Protein AF-0000000074100927 (afdb_homodimer)

Secondary structure (DSSP, 8-state):
--HHHHHH--HHHHHHTTTHHHHHHHHHHHHHHS-TTSHHHHHTHHHHHHHHHHHHHHHHHHHHHHHHHHHHHHHHHHHHS---TT----/--HHHHHH--HHHHHHTTTHHHHHHHHHHHHHHS-TTSHHHHHTHHHHHHHHHHHHHHHHHHHHHHHHHHHHHHHHHHHHS---TT----

Foldseek 3Di:
DPPVLLVVDDLVCCVVVHCVVVSLVVCVVVLVPDDCPDVVCVVCVVSSVSSVVSNVVVVVVVVVVVVVVVVVVVVVCVVPPPDPPPPPPD/DPPVLLVVDDPVCCVVVHCVVVSLVVCVVVLVPDDCPDVVCVVCVVSSVSSVVSNVVVVVVVVVVVVVVVVVVVVVCVVPPPDPPPPPPD

Radius of gyration: 21.91 Å; Cα contacts (8 Å, |Δi|>4): 145; chains: 2; bounding box: 46×66×37 Å

Sequence (180 aa):
LNPSLSDEVSLPLLESGLARFSTLQAVLPTMLSFDASSDEALQRSRKLLRISQLEIEYLLVKHKILGSKNERLSSEALASAPLPSCLLPFLNPSLSDEVSLPLLESGLARFSTLQAVLPTMLSFDASSDEALQRSRKLLRISQLEIEYLLVKHKILGSKNERLSSEALASAPLPSCLLPF

pLDDT: mean 82.79, std 15.72, range [28.64, 97.06]

Solvent-accessible surface area (backbone atoms only — not comparable to full-atom values): 10241 Å² total; per-residue (Å²): 126,66,70,57,59,62,65,67,55,53,63,69,45,45,72,70,53,58,64,30,66,66,50,50,59,66,42,42,65,51,61,63,63,59,56,39,84,37,68,68,35,58,76,41,31,43,62,53,41,46,51,46,34,53,46,46,54,48,52,52,52,54,45,51,55,51,48,53,52,36,51,52,37,49,52,51,33,60,68,56,44,77,70,70,73,73,74,54,80,128,126,65,69,57,58,63,68,68,54,53,63,70,45,45,72,70,54,59,64,30,66,65,49,50,59,66,42,41,66,49,63,64,62,58,56,39,84,38,69,69,36,59,76,42,30,42,61,52,41,46,50,46,33,54,46,48,52,48,53,52,51,54,44,51,54,54,48,54,52,36,50,52,37,49,52,51,33,59,70,57,45,77,69,71,72,73,75,53,80,129

Structure (mmCIF, N/CA/C/O backbone):
data_AF-0000000074100927-model_v1
#
loop_
_entity.id
_entity.type
_entity.pdbx_description
1 polymer 'NR LBD domain-containing protein'
#
loop_
_atom_site.group_PDB
_atom_site.id
_atom_site.type_symbol
_atom_site.label_atom_id
_atom_site.label_alt_id
_atom_site.label_comp_id
_atom_site.label_asym_id
_atom_site.label_entity_id
_atom_site.label_seq_id
_atom_site.pdbx_PDB_ins_code
_atom_site.Cartn_x
_atom_site.Cartn_y
_atom_site.Cartn_z
_atom_site.occupancy
_atom_site.B_iso_or_equiv
_atom_site.auth_seq_id
_atom_site.auth_comp_id
_atom_site.auth_asym_id
_atom_site.auth_atom_id
_atom_site.pdbx_PDB_model_num
ATOM 1 N N . LEU A 1 1 ? 13.281 -5 -14.914 1 40.03 1 LEU A N 1
ATOM 2 C CA . LEU A 1 1 ? 13.227 -4.93 -13.461 1 40.03 1 LEU A CA 1
ATOM 3 C C . LEU A 1 1 ? 13.461 -6.305 -12.844 1 40.03 1 LEU A C 1
ATOM 5 O O . LEU A 1 1 ? 13.047 -7.32 -13.406 1 40.03 1 LEU A O 1
ATOM 9 N N . ASN A 1 2 ? 14.5 -6.473 -12.086 1 50.53 2 ASN A N 1
ATOM 10 C CA . ASN A 1 2 ? 15.109 -7.754 -11.727 1 50.53 2 ASN A CA 1
ATOM 11 C C . ASN A 1 2 ? 14.273 -8.5 -10.695 1 50.53 2 ASN A C 1
ATOM 13 O O . ASN A 1 2 ? 14.234 -8.117 -9.523 1 50.53 2 ASN A O 1
ATOM 17 N N . PRO A 1 3 ? 13.273 -9.219 -11.203 1 60.84 3 PRO A N 1
ATOM 18 C CA . PRO A 1 3 ? 12.648 -10.211 -10.32 1 60.84 3 PRO A CA 1
ATOM 19 C C . PRO A 1 3 ? 13.609 -10.742 -9.25 1 60.84 3 PRO A C 1
ATOM 21 O O . PRO A 1 3 ? 13.164 -11.219 -8.203 1 60.84 3 PRO A O 1
ATOM 24 N N . SER A 1 4 ? 14.867 -10.438 -9.492 1 64.31 4 SER A N 1
ATOM 25 C CA . SER A 1 4 ? 15.898 -10.945 -8.586 1 64.31 4 SER A CA 1
ATOM 26 C C . SER A 1 4 ? 15.82 -10.258 -7.227 1 64.31 4 SER A C 1
ATOM 28 O O . SER A 1 4 ? 16.094 -10.867 -6.195 1 64.31 4 SER A O 1
ATOM 30 N N . LEU A 1 5 ? 15.375 -9.031 -7.277 1 68.88 5 LEU A N 1
ATOM 31 C CA . LEU A 1 5 ? 15.367 -8.328 -6 1 68.88 5 LEU A CA 1
ATOM 32 C C . LEU A 1 5 ? 14.328 -8.914 -5.055 1 68.88 5 LEU A C 1
ATOM 34 O O . LEU A 1 5 ? 14.547 -8.977 -3.842 1 68.88 5 LEU A O 1
ATOM 38 N N . SER A 1 6 ? 13.219 -9.312 -5.633 1 70.75 6 SER A N 1
ATOM 39 C CA . SER A 1 6 ? 12.203 -9.953 -4.801 1 70.75 6 SER A CA 1
ATOM 40 C C . SER A 1 6 ? 12.688 -11.305 -4.293 1 70.75 6 SER A C 1
ATOM 42 O O . SER A 1 6 ? 12.352 -11.711 -3.178 1 70.75 6 SER A O 1
ATOM 44 N N . ASP A 1 7 ? 13.492 -11.844 -5.191 1 77.25 7 ASP A N 1
ATOM 45 C CA . ASP A 1 7 ? 14.039 -13.133 -4.793 1 77.25 7 ASP A CA 1
ATOM 46 C C . ASP A 1 7 ? 14.992 -12.984 -3.605 1 77.25 7 ASP A C 1
ATOM 48 O O . ASP A 1 7 ? 15.133 -13.906 -2.801 1 77.25 7 ASP A O 1
ATOM 52 N N . GLU A 1 8 ? 15.57 -11.867 -3.492 1 76.5 8 GLU A N 1
ATOM 53 C CA . GLU A 1 8 ? 16.562 -11.633 -2.453 1 76.5 8 GLU A CA 1
ATOM 54 C C . GLU A 1 8 ? 15.914 -11.242 -1.134 1 76.5 8 GLU A C 1
ATOM 56 O O . GLU A 1 8 ? 16.547 -11.289 -0.079 1 76.5 8 GLU A O 1
ATOM 61 N N . VAL A 1 9 ? 14.648 -11.039 -1.286 1 82.81 9 VAL A N 1
ATOM 62 C CA . VAL A 1 9 ? 13.977 -10.547 -0.089 1 82.81 9 VAL A CA 1
ATOM 63 C C . VAL A 1 9 ? 13.648 -11.719 0.837 1 82.81 9 VAL A C 1
ATOM 65 O O . VAL A 1 9 ? 13.031 -12.695 0.417 1 82.81 9 VAL A O 1
ATOM 68 N N . SER A 1 10 ? 14.148 -11.648 2.049 1 83.94 10 SER A N 1
ATOM 69 C CA . SER A 1 10 ? 13.828 -12.625 3.088 1 83.94 10 SER A CA 1
ATOM 70 C C . SER A 1 10 ? 12.508 -12.289 3.768 1 83.94 10 SER A C 1
ATOM 72 O O . SER A 1 10 ? 12.398 -11.297 4.48 1 83.94 10 SER A O 1
ATOM 74 N N . LEU A 1 11 ? 11.516 -13.234 3.533 1 87.38 11 LEU A N 1
ATOM 75 C CA . LEU A 1 11 ? 10.203 -13.023 4.133 1 87.38 11 LEU A CA 1
ATOM 76 C C . LEU A 1 11 ? 10.289 -13.086 5.652 1 87.38 11 LEU A C 1
ATOM 78 O O . LEU A 1 11 ? 9.719 -12.234 6.344 1 87.38 11 LEU A O 1
ATOM 82 N N . PRO A 1 12 ? 11.078 -14.023 6.195 1 84.75 12 PRO A N 1
ATOM 83 C CA . PRO A 1 12 ? 11.219 -14.055 7.652 1 84.75 12 PRO A CA 1
ATOM 84 C C . PRO A 1 12 ? 11.805 -12.758 8.219 1 84.75 12 PRO A C 1
ATOM 86 O O . PRO A 1 12 ? 11.383 -12.305 9.281 1 84.75 12 PRO A O 1
ATOM 89 N N . LEU A 1 13 ? 12.703 -12.203 7.562 1 83.38 13 LEU A N 1
ATOM 90 C CA . LEU A 1 13 ? 13.312 -10.961 8.008 1 83.38 13 LEU A CA 1
ATOM 91 C C . LEU A 1 13 ? 12.305 -9.812 7.945 1 83.38 13 LEU A C 1
ATOM 93 O O . LEU A 1 13 ? 12.234 -8.992 8.867 1 83.38 13 LEU A O 1
ATOM 97 N N . LEU A 1 14 ? 11.609 -9.789 6.887 1 85.12 14 LEU A N 1
ATOM 98 C CA . LEU A 1 14 ? 10.602 -8.742 6.73 1 85.12 14 LEU A CA 1
ATOM 99 C C . LEU A 1 14 ? 9.531 -8.852 7.805 1 85.12 14 LEU A C 1
ATOM 101 O O . LEU A 1 14 ? 9.109 -7.84 8.367 1 85.12 14 LEU A O 1
ATOM 105 N N . GLU A 1 15 ? 9.219 -10 8.117 1 87.88 15 GLU A N 1
ATOM 106 C CA . GLU A 1 15 ? 8.141 -10.234 9.07 1 87.88 15 GLU A CA 1
ATOM 107 C C . GLU A 1 15 ? 8.602 -9.984 10.5 1 87.88 15 GLU A C 1
ATOM 109 O O . GLU A 1 15 ? 7.785 -9.727 11.383 1 87.88 15 GLU A O 1
ATOM 114 N N . SER A 1 16 ? 9.891 -10.117 10.688 1 84.19 16 SER A N 1
ATOM 115 C CA . SER A 1 16 ? 10.43 -9.852 12.016 1 84.19 16 SER A CA 1
ATOM 116 C C . SER A 1 16 ? 10.438 -8.359 12.328 1 84.19 16 SER A C 1
ATOM 118 O O . SER A 1 16 ? 10.523 -7.965 13.492 1 84.19 16 SER A O 1
ATOM 120 N N . GLY A 1 17 ? 10.352 -7.621 11.25 1 81.56 17 GLY A N 1
ATOM 121 C CA . GLY A 1 17 ? 10.305 -6.176 11.414 1 81.56 17 GLY A CA 1
ATOM 122 C C . GLY A 1 17 ? 11.664 -5.523 11.336 1 81.56 17 GLY A C 1
ATOM 123 O O . GLY A 1 17 ? 11.773 -4.293 11.312 1 81.56 17 GLY A O 1
ATOM 124 N N . LEU A 1 18 ? 12.57 -6.367 11.297 1 72.62 18 LEU A N 1
ATOM 125 C CA . LEU A 1 18 ? 13.93 -5.84 11.188 1 72.62 18 LEU A CA 1
ATOM 126 C C . LEU A 1 18 ? 14.211 -5.363 9.766 1 72.62 18 LEU A C 1
ATOM 128 O O . LEU A 1 18 ? 14.039 -6.117 8.805 1 72.62 18 LEU A O 1
ATOM 132 N N . ALA A 1 19 ? 14.594 -4.129 9.672 1 74.69 19 ALA A N 1
ATOM 133 C CA . ALA A 1 19 ? 14.938 -3.463 8.414 1 74.69 19 ALA A CA 1
ATOM 134 C C . ALA A 1 19 ? 13.758 -3.48 7.445 1 74.69 19 ALA A C 1
ATOM 136 O O . ALA A 1 19 ? 13.945 -3.572 6.23 1 74.69 19 ALA A O 1
ATOM 137 N N . ARG A 1 20 ? 12.594 -3.586 7.922 1 83.5 20 ARG A N 1
ATOM 138 C CA . ARG A 1 20 ? 11.367 -3.711 7.137 1 83.5 20 ARG A CA 1
ATOM 139 C C . ARG A 1 20 ? 11.156 -2.49 6.246 1 83.5 20 ARG A C 1
ATOM 141 O O . ARG A 1 20 ? 10.883 -2.625 5.055 1 83.5 20 ARG A O 1
ATOM 148 N N . PHE A 1 21 ? 11.453 -1.381 6.781 1 85.19 21 PHE A N 1
ATOM 149 C CA . PHE A 1 21 ? 11.18 -0.149 6.055 1 85.19 21 PHE A CA 1
ATOM 150 C C . PHE A 1 21 ? 12.062 -0.043 4.816 1 85.19 21 PHE A C 1
ATOM 152 O O . PHE A 1 21 ? 11.562 0.109 3.701 1 85.19 21 PHE A O 1
ATOM 159 N N . SER A 1 22 ? 13.422 -0.183 5.094 1 88.44 22 SER A N 1
ATOM 160 C CA . SER A 1 22 ? 14.367 -0.058 3.984 1 88.44 22 SER A CA 1
ATOM 161 C C . SER A 1 22 ? 14.148 -1.153 2.945 1 88.44 22 SER A C 1
ATOM 163 O O . SER A 1 22 ? 14.258 -0.907 1.743 1 88.44 22 SER A O 1
ATOM 165 N N . THR A 1 23 ? 13.836 -2.311 3.389 1 89.88 23 THR A N 1
ATOM 166 C CA . THR A 1 23 ? 13.609 -3.43 2.479 1 89.88 23 THR A CA 1
ATOM 167 C C . THR A 1 23 ? 12.352 -3.205 1.646 1 89.88 23 THR A C 1
ATOM 169 O O . THR A 1 23 ? 12.375 -3.371 0.425 1 89.88 23 THR A O 1
ATOM 172 N N . LEU A 1 24 ? 11.25 -2.855 2.236 1 90.69 24 LEU A N 1
ATOM 173 C CA . LEU A 1 24 ? 9.984 -2.633 1.559 1 90.69 24 LEU A CA 1
ATOM 174 C C . LEU A 1 24 ? 10.078 -1.456 0.594 1 90.69 24 LEU A C 1
ATOM 176 O O . LEU A 1 24 ? 9.477 -1.48 -0.485 1 90.69 24 LEU A O 1
ATOM 180 N N . GLN A 1 25 ? 10.898 -0.551 0.967 1 91.56 25 GLN A N 1
ATOM 181 C CA . GLN A 1 25 ? 11.141 0.562 0.056 1 91.56 25 GLN A CA 1
ATOM 182 C C . GLN A 1 25 ? 11.922 0.107 -1.174 1 91.56 25 GLN A C 1
ATOM 184 O O . GLN A 1 25 ? 11.641 0.547 -2.291 1 91.56 25 GLN A O 1
ATOM 189 N N . ALA A 1 26 ? 12.82 -0.718 -0.921 1 89.06 26 ALA A N 1
ATOM 190 C CA . ALA A 1 26 ? 13.688 -1.188 -1.993 1 89.06 26 ALA A CA 1
ATOM 191 C C . ALA A 1 26 ? 12.93 -2.076 -2.973 1 89.06 26 ALA A C 1
ATOM 193 O O . ALA A 1 26 ? 13.227 -2.088 -4.172 1 89.06 26 ALA A O 1
ATOM 194 N N . VAL A 1 27 ? 11.945 -2.758 -2.596 1 92.25 27 VAL A N 1
ATOM 195 C CA . VAL A 1 27 ? 11.273 -3.729 -3.453 1 92.25 27 VAL A CA 1
ATOM 196 C C . VAL A 1 27 ? 10.07 -3.078 -4.125 1 92.25 27 VAL A C 1
ATOM 198 O O . VAL A 1 27 ? 9.5 -3.633 -5.07 1 92.25 27 VAL A O 1
ATOM 201 N N . LEU A 1 28 ? 9.711 -1.96 -3.715 1 94.5 28 LEU A N 1
ATOM 202 C CA . LEU A 1 28 ? 8.5 -1.278 -4.152 1 94.5 28 LEU A CA 1
ATOM 203 C C . LEU A 1 28 ? 8.477 -1.126 -5.672 1 94.5 28 LEU A C 1
ATOM 205 O O . LEU A 1 28 ? 7.496 -1.485 -6.32 1 94.5 28 LEU A O 1
ATOM 209 N N . PRO A 1 29 ? 9.57 -0.639 -6.332 1 93.38 29 PRO A N 1
ATOM 210 C CA . PRO A 1 29 ? 9.523 -0.53 -7.793 1 93.38 29 PRO A CA 1
ATOM 211 C C . PRO A 1 29 ? 9.297 -1.875 -8.477 1 93.38 29 PRO A C 1
ATOM 213 O O . PRO A 1 29 ? 8.594 -1.945 -9.492 1 93.38 29 PRO A O 1
ATOM 216 N N . THR A 1 30 ? 9.852 -2.859 -7.973 1 91.25 30 THR A N 1
ATOM 217 C CA . THR A 1 30 ? 9.664 -4.203 -8.508 1 91.25 30 THR A CA 1
ATOM 218 C C . THR A 1 30 ? 8.211 -4.645 -8.344 1 91.25 30 THR A C 1
ATOM 220 O O . THR A 1 30 ? 7.617 -5.188 -9.281 1 91.25 30 THR A O 1
ATOM 223 N N . MET A 1 31 ? 7.656 -4.395 -7.164 1 93.56 31 MET A N 1
ATOM 224 C CA . MET A 1 31 ? 6.273 -4.77 -6.883 1 93.56 31 MET A CA 1
ATOM 225 C C . MET A 1 31 ? 5.312 -4.035 -7.809 1 93.56 31 MET A C 1
ATOM 227 O O . MET A 1 31 ? 4.254 -4.566 -8.164 1 93.56 31 MET A O 1
ATOM 231 N N . LEU A 1 32 ? 5.684 -2.951 -8.273 1 95.38 32 LEU A N 1
ATOM 232 C CA . LEU A 1 32 ? 4.809 -2.137 -9.109 1 95.38 32 LEU A CA 1
ATOM 233 C C . LEU A 1 32 ? 5 -2.477 -10.586 1 95.38 32 LEU A C 1
ATOM 235 O O . LEU A 1 32 ? 4.109 -2.23 -11.406 1 95.38 32 LEU A O 1
ATOM 239 N N . SER A 1 33 ? 6.102 -3.043 -10.883 1 93.5 33 SER A N 1
ATOM 240 C CA . SER A 1 33 ? 6.453 -3.125 -12.297 1 93.5 33 SER A CA 1
ATOM 241 C C . SER A 1 33 ? 6.34 -4.555 -12.812 1 93.5 33 SER A C 1
ATOM 243 O O . SER A 1 33 ? 6.387 -4.789 -14.023 1 93.5 33 SER A O 1
ATOM 245 N N . PHE A 1 34 ? 6.211 -5.523 -11.938 1 91.56 34 PHE A N 1
ATOM 246 C CA . PHE A 1 34 ? 6.168 -6.887 -12.445 1 91.56 34 PHE A CA 1
ATOM 247 C C . PHE A 1 34 ? 4.871 -7.137 -13.211 1 91.56 34 PHE A C 1
ATOM 249 O O . PHE A 1 34 ? 3.844 -6.52 -12.914 1 91.56 34 PHE A O 1
ATOM 256 N N . ASP A 1 35 ? 5.012 -7.973 -14.195 1 95 35 ASP A N 1
ATOM 257 C CA . ASP A 1 35 ? 3.832 -8.398 -14.945 1 95 35 ASP A CA 1
ATOM 258 C C . ASP A 1 35 ? 3.096 -9.523 -14.227 1 95 3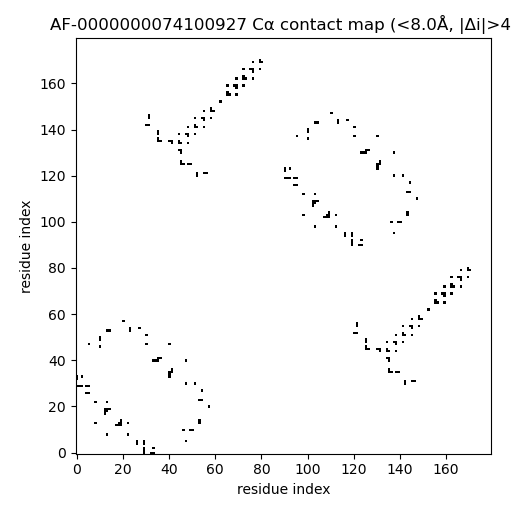5 ASP A C 1
ATOM 260 O O . ASP A 1 35 ? 3.516 -10.68 -14.281 1 95 35 ASP A O 1
ATOM 264 N N . ALA A 1 36 ? 1.999 -9.242 -13.672 1 94.12 36 ALA A N 1
ATOM 265 C CA . ALA A 1 36 ? 1.218 -10.18 -12.867 1 94.12 36 ALA A CA 1
ATOM 266 C C . ALA A 1 36 ? 0.695 -11.328 -13.727 1 94.12 36 ALA A C 1
ATOM 268 O O . ALA A 1 36 ? 0.309 -12.375 -13.203 1 94.12 36 ALA A O 1
ATOM 269 N N . SER A 1 37 ? 0.637 -11.125 -15 1 92 37 SER A N 1
ATOM 270 C CA . SER A 1 37 ? 0.111 -12.148 -15.898 1 92 37 SER A CA 1
ATOM 271 C C . SER A 1 37 ? 1.221 -13.062 -16.406 1 92 37 SER A C 1
ATOM 273 O O . SER A 1 37 ? 0.951 -14.07 -17.062 1 92 37 SER A O 1
ATOM 275 N N . SER A 1 38 ? 2.404 -12.805 -16.094 1 93.12 38 SER A N 1
ATOM 276 C CA . SER A 1 38 ? 3.539 -13.562 -16.625 1 93.12 38 SER A CA 1
ATOM 277 C C . SER A 1 38 ? 3.67 -14.914 -15.945 1 93.12 38 SER A C 1
ATOM 279 O O . SER A 1 38 ? 3.188 -15.102 -14.82 1 93.12 38 SER A O 1
ATOM 281 N N . ASP A 1 39 ? 4.32 -15.828 -16.578 1 93.12 39 ASP A N 1
ATOM 282 C CA . ASP A 1 39 ? 4.617 -17.125 -15.984 1 93.12 39 ASP A CA 1
ATOM 283 C C . ASP A 1 39 ? 5.602 -16.984 -14.828 1 93.12 39 ASP A C 1
ATOM 285 O O . ASP A 1 39 ? 5.539 -17.75 -13.859 1 93.12 39 ASP A O 1
ATOM 289 N N . GLU A 1 40 ? 6.496 -16.031 -14.992 1 90.56 40 GLU A N 1
ATOM 290 C CA . GLU A 1 40 ? 7.441 -15.766 -13.906 1 90.56 40 GLU A CA 1
ATOM 291 C C . GLU A 1 40 ? 6.719 -15.359 -12.633 1 90.56 40 GLU A C 1
ATOM 293 O O . GLU A 1 40 ? 7.062 -15.82 -11.539 1 90.56 40 GLU A O 1
ATOM 298 N N . ALA A 1 41 ? 5.793 -14.617 -12.781 1 92.06 41 ALA A N 1
ATOM 299 C CA . ALA A 1 41 ? 5.016 -14.18 -11.625 1 92.06 41 ALA A CA 1
ATOM 300 C C . ALA A 1 41 ? 4.242 -15.344 -11.008 1 92.06 41 ALA A C 1
ATOM 302 O O . ALA A 1 41 ? 4.164 -15.469 -9.789 1 92.06 41 ALA A O 1
ATOM 303 N N . LEU A 1 42 ? 3.77 -16.109 -11.867 1 91.5 42 LEU A N 1
ATOM 304 C CA . LEU A 1 42 ? 3.047 -17.281 -11.391 1 91.5 42 LEU A CA 1
ATOM 305 C C . LEU A 1 42 ? 3.959 -18.188 -10.562 1 91.5 42 LEU A C 1
ATOM 307 O O . LEU A 1 42 ? 3.561 -18.688 -9.508 1 91.5 42 LEU A O 1
ATOM 311 N N . GLN A 1 43 ? 5.105 -18.344 -10.977 1 92.38 43 GLN A N 1
ATOM 312 C CA . GLN A 1 43 ? 6.062 -19.219 -10.32 1 92.38 43 GLN A CA 1
ATOM 313 C C . GLN A 1 43 ? 6.477 -18.672 -8.961 1 92.38 43 GLN A C 1
ATOM 315 O O . GLN A 1 43 ? 6.848 -19.422 -8.062 1 92.38 43 GLN A O 1
ATOM 320 N N . ARG A 1 44 ? 6.367 -17.375 -8.867 1 92 44 ARG A N 1
ATOM 321 C CA . ARG A 1 44 ? 6.809 -16.703 -7.656 1 92 44 ARG A CA 1
ATOM 322 C C . ARG A 1 44 ? 5.621 -16.109 -6.895 1 92 44 ARG A C 1
ATOM 324 O O . ARG A 1 44 ? 5.797 -15.266 -6.02 1 92 44 ARG A O 1
ATOM 331 N N . SER A 1 45 ? 4.477 -16.469 -7.191 1 92.56 45 SER A N 1
ATOM 332 C CA . SER A 1 45 ? 3.227 -15.82 -6.812 1 92.56 45 SER A CA 1
ATOM 333 C C . SER A 1 45 ? 3.08 -15.742 -5.293 1 92.56 45 SER A C 1
ATOM 335 O O . SER A 1 45 ? 2.74 -14.688 -4.75 1 92.56 45 SER A O 1
ATOM 337 N N . ARG A 1 46 ? 3.387 -16.828 -4.613 1 93.38 46 ARG A N 1
ATOM 338 C CA . ARG A 1 46 ? 3.193 -16.844 -3.166 1 93.38 46 ARG A CA 1
ATOM 339 C C . ARG A 1 46 ? 4.07 -15.805 -2.482 1 93.38 46 ARG A C 1
ATOM 341 O O . ARG A 1 46 ? 3.598 -15.055 -1.62 1 93.38 46 ARG A O 1
ATOM 348 N N . LYS A 1 47 ? 5.238 -15.836 -2.811 1 93.69 47 LYS A N 1
ATOM 349 C CA . LYS A 1 47 ? 6.16 -14.867 -2.223 1 93.69 47 LYS A CA 1
ATOM 350 C C . LYS A 1 47 ? 5.766 -13.445 -2.59 1 93.69 47 LYS A C 1
ATOM 352 O O . LYS A 1 47 ? 5.77 -12.555 -1.736 1 93.69 47 LYS A O 1
ATOM 357 N N . LEU A 1 48 ? 5.465 -13.211 -3.844 1 94.38 48 LEU A N 1
ATOM 358 C CA . LEU A 1 48 ? 5.07 -11.883 -4.293 1 94.38 48 LEU A CA 1
ATOM 359 C C . LEU A 1 48 ? 3.809 -11.414 -3.576 1 94.38 48 LEU A C 1
ATOM 361 O O . LEU A 1 48 ? 3.707 -10.25 -3.184 1 94.38 48 LEU A O 1
ATOM 365 N N . LEU A 1 49 ? 2.951 -12.297 -3.441 1 95.5 49 LEU A N 1
ATOM 366 C CA . LEU A 1 49 ? 1.721 -11.977 -2.725 1 95.5 49 LEU A CA 1
ATOM 367 C C . LEU A 1 49 ? 2.02 -11.594 -1.278 1 95.5 49 LEU A C 1
ATOM 369 O O . LEU A 1 49 ? 1.468 -10.617 -0.765 1 95.5 49 LEU A O 1
ATOM 373 N N . ARG A 1 50 ? 2.83 -12.312 -0.655 1 94.88 50 ARG A N 1
ATOM 374 C CA . ARG A 1 50 ? 3.146 -12.016 0.738 1 94.88 50 ARG A CA 1
ATOM 375 C C . ARG A 1 50 ? 3.871 -10.68 0.863 1 94.88 50 ARG A C 1
ATOM 377 O O . ARG A 1 50 ? 3.582 -9.891 1.767 1 94.88 50 ARG A O 1
ATOM 384 N N . ILE A 1 51 ? 4.77 -10.414 0.028 1 94.69 51 ILE A N 1
ATOM 385 C CA . ILE A 1 51 ? 5.473 -9.133 0.04 1 94.69 51 ILE A CA 1
ATOM 386 C C . ILE A 1 51 ? 4.48 -7.996 -0.186 1 94.69 51 ILE A C 1
ATOM 388 O O . ILE A 1 51 ? 4.555 -6.961 0.479 1 94.69 51 ILE A O 1
ATOM 392 N N . SER A 1 52 ? 3.59 -8.195 -1.131 1 95.38 52 SER A N 1
ATOM 393 C CA . SER A 1 52 ? 2.582 -7.176 -1.383 1 95.38 52 SER A CA 1
ATOM 394 C C . SER A 1 52 ? 1.747 -6.902 -0.136 1 95.38 52 SER A C 1
ATOM 396 O O . SER A 1 52 ? 1.447 -5.75 0.177 1 95.38 52 SER A O 1
ATOM 398 N N . GLN A 1 53 ? 1.365 -7.934 0.536 1 96.19 53 GLN A N 1
ATOM 399 C CA . GLN A 1 53 ? 0.616 -7.762 1.776 1 96.19 53 GLN A CA 1
ATOM 400 C C . GLN A 1 53 ? 1.407 -6.941 2.789 1 96.19 53 GLN A C 1
ATOM 402 O O . GLN A 1 53 ? 0.867 -6.023 3.41 1 96.19 53 GLN A O 1
ATOM 407 N N . LEU A 1 54 ? 2.621 -7.285 2.998 1 94.19 54 LEU A N 1
ATOM 408 C CA . LEU A 1 54 ? 3.471 -6.559 3.934 1 94.19 54 LEU A CA 1
ATOM 409 C C . LEU A 1 54 ? 3.645 -5.105 3.494 1 94.19 54 LEU A C 1
ATOM 411 O O . LEU A 1 54 ? 3.676 -4.199 4.328 1 94.19 54 LEU A O 1
ATOM 415 N N . GLU A 1 55 ? 3.783 -4.828 2.203 1 95.06 55 GLU A N 1
ATOM 416 C CA . GLU A 1 55 ? 3.883 -3.477 1.662 1 95.06 55 GLU A CA 1
ATOM 417 C C . GLU A 1 55 ? 2.627 -2.666 1.966 1 95.06 55 GLU A C 1
ATOM 419 O O . GLU A 1 55 ? 2.715 -1.51 2.385 1 95.06 55 GLU A O 1
ATOM 424 N N . ILE A 1 56 ? 1.51 -3.242 1.706 1 97.06 56 ILE A N 1
ATOM 425 C CA . ILE A 1 56 ? 0.239 -2.572 1.957 1 97.06 56 ILE A CA 1
ATOM 426 C C . ILE A 1 56 ? 0.10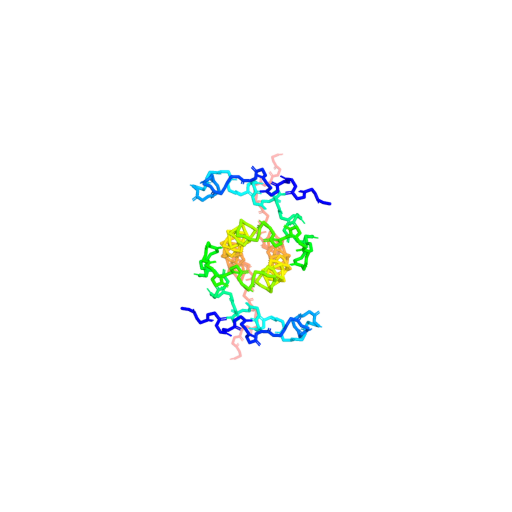4 -2.262 3.445 1 97.06 56 ILE A C 1
ATOM 428 O O . ILE A 1 56 ? -0.281 -1.152 3.822 1 97.06 56 ILE A O 1
ATOM 432 N N . GLU A 1 57 ? 0.406 -3.232 4.332 1 94.5 57 GLU A N 1
ATOM 433 C CA . GLU A 1 57 ? 0.376 -3.008 5.773 1 94.5 57 GLU A CA 1
ATOM 434 C C . GLU A 1 57 ? 1.258 -1.827 6.168 1 94.5 57 GLU A C 1
ATOM 436 O O . GLU A 1 57 ? 0.824 -0.942 6.91 1 94.5 57 GLU A O 1
ATOM 441 N N . TYR A 1 58 ? 2.383 -1.887 5.66 1 93.19 58 TYR A N 1
ATOM 442 C CA . TYR A 1 58 ? 3.34 -0.82 5.934 1 93.19 58 TYR A CA 1
ATOM 443 C C . TYR A 1 58 ? 2.797 0.53 5.48 1 93.19 58 TYR A C 1
ATOM 445 O O . TYR A 1 58 ? 2.867 1.514 6.219 1 93.19 58 TYR A O 1
ATOM 453 N N . LEU A 1 59 ? 2.324 0.662 4.27 1 94.38 59 LEU A N 1
ATOM 454 C CA . LEU A 1 59 ? 1.826 1.917 3.715 1 94.38 59 LEU A CA 1
ATOM 455 C C . LEU A 1 59 ? 0.63 2.426 4.512 1 94.38 59 LEU A C 1
ATOM 457 O O . LEU A 1 59 ? 0.466 3.635 4.691 1 94.38 59 LEU A O 1
ATOM 461 N N . LEU A 1 60 ? -0.193 1.514 5 1 95.56 60 LEU A N 1
ATOM 462 C CA . LEU A 1 60 ? -1.327 1.897 5.832 1 95.56 60 LEU A CA 1
ATOM 463 C C . LEU A 1 60 ? -0.855 2.49 7.156 1 95.56 60 LEU A C 1
ATOM 465 O O . LEU A 1 60 ? -1.401 3.492 7.621 1 95.56 60 LEU A O 1
ATOM 469 N N . VAL A 1 61 ? 0.127 1.927 7.781 1 93.38 61 VAL A N 1
ATOM 470 C CA . VAL A 1 61 ? 0.696 2.451 9.016 1 93.38 61 VAL A CA 1
ATOM 471 C C . VAL A 1 61 ? 1.316 3.822 8.758 1 93.38 61 VAL A C 1
ATOM 473 O O . VAL A 1 61 ? 1.065 4.773 9.508 1 93.38 61 VAL A O 1
ATOM 476 N N . LYS A 1 62 ? 2.07 3.918 7.73 1 92.56 62 LYS A N 1
ATOM 477 C CA . LYS A 1 62 ? 2.684 5.191 7.359 1 92.56 62 LYS A CA 1
ATOM 478 C C . LYS A 1 62 ? 1.625 6.262 7.121 1 92.56 62 LYS A C 1
ATOM 480 O O . LYS A 1 62 ? 1.829 7.43 7.457 1 92.56 62 LYS A O 1
ATOM 485 N N . HIS A 1 63 ? 0.572 5.895 6.473 1 94.75 63 HIS A N 1
ATOM 486 C CA . HIS A 1 63 ? -0.537 6.812 6.234 1 94.75 63 HIS A CA 1
ATOM 487 C C . HIS A 1 63 ? -1.152 7.289 7.543 1 94.75 63 HIS A C 1
ATOM 489 O O . HIS A 1 63 ? -1.464 8.477 7.691 1 94.75 63 HIS A O 1
ATOM 495 N N . LYS A 1 64 ? -1.333 6.406 8.438 1 94 64 LYS A N 1
ATOM 496 C CA . LYS A 1 64 ? -1.902 6.762 9.734 1 94 64 LYS A CA 1
ATOM 497 C C . LYS A 1 64 ? -1.009 7.754 10.477 1 94 64 LYS A C 1
ATOM 499 O O . LYS A 1 64 ? -1.496 8.734 11.039 1 94 64 LYS A O 1
ATOM 504 N N . ILE A 1 65 ? 0.172 7.574 10.492 1 92.5 65 ILE A N 1
ATOM 505 C CA . ILE A 1 65 ? 1.133 8.461 11.141 1 92.5 65 ILE A CA 1
ATOM 506 C C . ILE A 1 65 ? 1.09 9.836 10.484 1 92.5 65 ILE A C 1
ATOM 508 O O . ILE A 1 65 ? 1.025 10.859 11.172 1 92.5 65 ILE A O 1
ATOM 512 N N . LEU A 1 66 ? 1.147 9.812 9.227 1 92.38 66 LEU A N 1
ATOM 513 C CA . LEU A 1 66 ? 1.094 11.062 8.477 1 92.38 66 LEU A CA 1
ATOM 514 C C . LEU A 1 66 ? -0.214 11.805 8.75 1 92.38 66 LEU A C 1
ATOM 516 O O . LEU A 1 66 ? -0.226 13.031 8.867 1 92.38 66 LEU A O 1
ATOM 520 N N . GLY A 1 67 ? -1.257 11.055 8.758 1 92.69 67 GLY A N 1
ATOM 521 C CA . GLY A 1 67 ? -2.551 11.633 9.078 1 92.69 67 GLY A CA 1
ATOM 522 C C . GLY A 1 67 ? -2.596 12.266 10.453 1 92.69 67 GLY A C 1
ATOM 523 O O . GLY A 1 67 ? -3.137 13.359 10.625 1 92.69 67 GLY A O 1
ATOM 524 N N . SER A 1 68 ? -2.105 11.648 11.445 1 92.69 68 SER A N 1
ATOM 525 C CA . SER A 1 68 ? -2.059 12.188 12.797 1 92.69 68 SER A CA 1
ATOM 526 C C . SER A 1 68 ? -1.248 13.477 12.852 1 92.69 68 SER A C 1
ATOM 528 O O . SER A 1 68 ? -1.614 14.414 13.562 1 92.69 68 SER A O 1
ATOM 530 N N . LYS A 1 69 ? -0.184 13.523 12.219 1 90 69 LYS A N 1
ATOM 531 C CA . LYS A 1 69 ? 0.624 14.742 12.109 1 90 69 LYS A CA 1
ATOM 532 C C . LYS A 1 69 ? -0.175 15.883 11.484 1 90 69 LYS A C 1
ATOM 534 O O . LYS A 1 69 ? -0.131 17.016 11.969 1 90 69 LYS A O 1
ATOM 539 N N . ASN A 1 70 ? -0.854 15.594 10.43 1 90 70 ASN A N 1
ATOM 540 C CA . ASN A 1 70 ? -1.699 16.578 9.766 1 90 70 ASN A CA 1
ATOM 541 C C . ASN A 1 70 ? -2.764 17.125 10.711 1 90 70 ASN A C 1
ATOM 543 O O . ASN A 1 70 ? -3.057 18.328 10.688 1 90 70 ASN A O 1
ATOM 547 N N . GLU A 1 71 ? -3.332 16.25 11.391 1 91 71 GLU A N 1
ATOM 548 C CA . GLU A 1 71 ? -4.332 16.672 12.367 1 91 71 GLU A CA 1
ATOM 549 C C . GLU A 1 71 ? -3.725 17.609 13.414 1 91 71 GLU A C 1
ATOM 551 O O . GLU A 1 71 ? -4.32 18.625 13.766 1 91 71 GLU A O 1
ATOM 556 N N . ARG A 1 72 ? -2.66 17.328 13.961 1 88.75 72 ARG A N 1
ATOM 557 C CA . ARG A 1 72 ? -1.967 18.156 14.945 1 88.75 72 ARG A CA 1
ATOM 558 C C . ARG A 1 72 ? -1.611 19.516 14.359 1 88.75 72 ARG A C 1
ATOM 560 O O . ARG A 1 72 ? -1.87 20.547 14.984 1 88.75 72 ARG A O 1
ATOM 567 N N . LEU A 1 73 ? -1.12 19.516 13.195 1 84.75 73 LEU A N 1
ATOM 568 C CA . LEU A 1 73 ? -0.736 20.766 12.539 1 84.75 73 LEU A CA 1
ATOM 569 C C . LEU A 1 73 ? -1.961 21.625 12.242 1 84.75 73 LEU A C 1
ATOM 571 O O . LEU A 1 73 ? -1.918 22.844 12.391 1 84.75 73 LEU A O 1
ATOM 575 N N . SER A 1 74 ? -2.963 20.922 11.805 1 86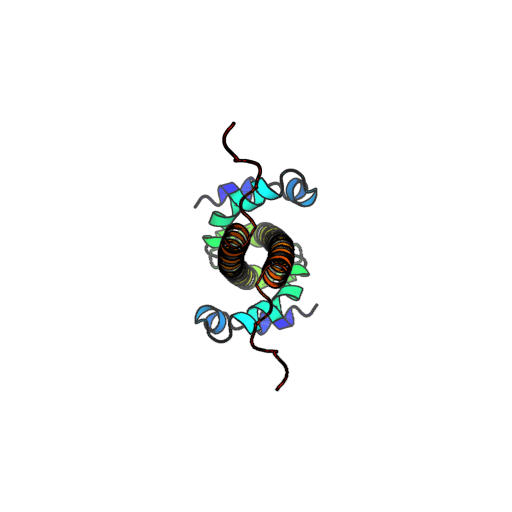.81 74 SER A N 1
ATOM 576 C CA . SER A 1 74 ? -4.207 21.625 11.523 1 86.81 74 SER A CA 1
ATOM 577 C C . SER A 1 74 ? -4.789 22.25 12.789 1 86.81 74 SER A C 1
ATOM 579 O O . SER A 1 74 ? -5.246 23.391 12.773 1 86.81 74 SER A O 1
ATOM 581 N N . SER A 1 75 ? -4.777 21.531 13.82 1 86.31 75 SER A N 1
ATOM 582 C CA . SER A 1 75 ? -5.258 22.047 15.102 1 86.31 75 SER A CA 1
ATOM 583 C C . SER A 1 75 ? -4.391 23.203 15.594 1 86.31 75 SER A C 1
ATOM 585 O O . SER A 1 75 ? -4.906 24.203 16.109 1 86.31 75 SER A O 1
ATOM 587 N N . GLU A 1 76 ? -3.133 23.172 15.469 1 79.5 76 GLU A N 1
ATOM 588 C CA . GLU A 1 76 ? -2.195 24.219 15.844 1 79.5 76 GLU A CA 1
ATOM 589 C C . GLU A 1 76 ? -2.383 25.469 14.977 1 79.5 76 GLU A C 1
ATOM 591 O O . GLU A 1 76 ? -2.324 26.594 15.469 1 79.5 76 GLU A O 1
ATOM 596 N N . ALA A 1 77 ? -2.594 25.328 13.781 1 76.5 77 ALA A N 1
ATOM 597 C CA . ALA A 1 77 ? -2.85 26.438 12.867 1 76.5 77 ALA A CA 1
ATOM 598 C C . ALA A 1 77 ? -4.172 27.125 13.195 1 76.5 77 ALA A C 1
ATOM 600 O O . ALA A 1 77 ? -4.266 28.359 13.156 1 76.5 77 ALA A O 1
ATOM 601 N N . LEU A 1 78 ? -5.148 26.344 13.469 1 76.75 78 LEU A N 1
ATOM 602 C CA . LEU A 1 78 ? -6.441 26.906 13.852 1 76.75 78 LEU A CA 1
ATOM 603 C C . LEU A 1 78 ? -6.34 27.656 15.172 1 76.75 78 LEU A C 1
ATOM 605 O O . LEU A 1 78 ? -6.969 28.703 15.344 1 76.75 78 LEU A O 1
ATOM 609 N N . ALA A 1 79 ? -5.559 27.203 16.047 1 76.38 79 ALA A N 1
ATOM 610 C CA . ALA A 1 79 ? -5.371 27.859 17.344 1 76.38 79 ALA A CA 1
ATOM 611 C C . ALA A 1 79 ? -4.578 29.156 17.203 1 76.38 79 ALA A C 1
ATOM 613 O O . ALA A 1 79 ? -4.742 30.078 17.984 1 76.38 79 ALA A O 1
ATOM 614 N N . SER A 1 80 ? -3.711 29.141 16.312 1 66.19 80 SER A N 1
ATOM 615 C CA . SER A 1 80 ? -2.879 30.328 16.125 1 66.19 80 SER A CA 1
ATOM 616 C C . SER A 1 80 ? -3.561 31.344 15.203 1 66.19 80 SER A C 1
ATOM 618 O O . SER A 1 80 ? -3.092 32.469 15.055 1 66.19 80 SER A O 1
ATOM 620 N N . ALA A 1 81 ? -4.391 30.984 14.461 1 69.5 81 ALA A N 1
ATOM 621 C CA . ALA A 1 81 ? -5.094 31.875 13.555 1 69.5 81 ALA A CA 1
ATOM 622 C C . ALA A 1 81 ? -5.914 32.906 14.32 1 69.5 81 ALA A C 1
ATOM 624 O O . ALA A 1 81 ? -6.453 32.625 15.391 1 69.5 81 ALA A O 1
ATOM 625 N N . PRO A 1 82 ? -5.75 34.281 14.055 1 58.72 82 PRO A N 1
ATOM 626 C CA . PRO A 1 82 ? -6.531 35.344 14.688 1 58.72 82 PRO A CA 1
ATOM 627 C C . PRO A 1 82 ? -8.031 35.062 14.703 1 58.72 82 PRO A C 1
ATOM 629 O O . PRO A 1 82 ? -8.539 34.375 13.805 1 58.72 82 PRO A O 1
ATOM 632 N N . LEU A 1 83 ? -8.656 34.969 15.867 1 56.44 83 LEU A N 1
ATOM 633 C CA . LEU A 1 83 ? -10.102 34.812 16.016 1 56.44 83 LEU A CA 1
ATOM 634 C C . LEU A 1 83 ? -10.844 35.562 14.914 1 56.44 83 LEU A C 1
ATOM 636 O O . LEU A 1 83 ? -10.398 36.625 14.461 1 56.44 83 LEU A O 1
ATOM 640 N N . PRO A 1 84 ? -11.531 34.938 14.078 1 53.41 84 PRO A N 1
ATOM 641 C CA . PRO A 1 84 ? -12.312 35.781 13.188 1 53.41 84 PRO A CA 1
ATOM 642 C C . PRO A 1 84 ? -12.867 37.031 13.898 1 53.41 84 PRO A C 1
ATOM 644 O O . PRO A 1 84 ? -13.32 36.938 15.047 1 53.41 84 PRO A O 1
ATOM 647 N N . SER A 1 85 ? -12.297 38.125 13.664 1 51.03 85 SER A N 1
ATOM 648 C CA . SER A 1 85 ? -12.875 39.375 14.156 1 51.03 85 SER A CA 1
ATOM 649 C C . SER A 1 85 ? -14.391 39.375 14.016 1 51.03 85 SER A C 1
ATOM 651 O O . 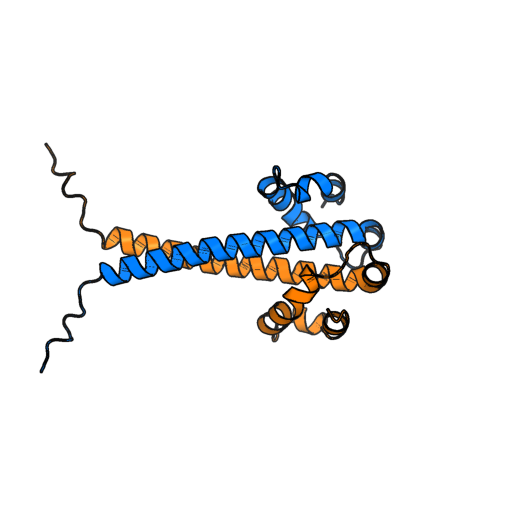SER A 1 85 ? -15.055 40.344 14.406 1 51.03 85 SER A O 1
ATOM 653 N N . CYS A 1 86 ? -14.844 38.594 13.031 1 46.53 86 CYS A N 1
ATOM 654 C CA . CYS A 1 86 ? -16.234 38.844 12.711 1 46.53 86 CYS A CA 1
ATOM 655 C C . CYS A 1 86 ? -17.156 38.375 13.844 1 46.53 86 CYS A C 1
ATOM 657 O O . CYS A 1 86 ? -18.375 38.438 13.719 1 46.53 86 CYS A O 1
ATOM 659 N N . LEU A 1 87 ? -16.781 37.625 14.711 1 45.84 87 LEU A N 1
ATOM 660 C CA . LEU A 1 87 ? -17.828 37.344 15.688 1 45.84 87 LEU A CA 1
ATOM 661 C C . LEU A 1 87 ? -17.969 38.5 16.672 1 45.84 87 LEU A C 1
ATOM 663 O O . LEU A 1 87 ? -17.547 38.375 17.828 1 45.84 87 LEU A O 1
ATOM 667 N N . LEU A 1 88 ? -17.531 39.625 16.281 1 41.72 88 LEU A N 1
ATOM 668 C CA . LEU A 1 88 ? -18.125 40.656 17.094 1 41.72 88 LEU A CA 1
ATOM 669 C C . LEU A 1 88 ? -19.641 40.531 17.125 1 41.72 88 LEU A C 1
ATOM 671 O O . LEU A 1 88 ? -20.281 40.312 16.094 1 41.72 88 LEU A O 1
ATOM 675 N N . PRO A 1 89 ? -20.172 40.156 18.203 1 44.69 89 PRO A N 1
ATOM 676 C CA . PRO A 1 89 ? -21.625 40.281 18.375 1 44.69 89 PRO A CA 1
ATOM 677 C C . PRO A 1 89 ? -22.203 41.562 17.797 1 44.69 89 PRO A C 1
ATOM 679 O O . PRO A 1 89 ? -21.609 42.625 17.969 1 44.69 89 PRO A O 1
ATOM 682 N N . PHE A 1 90 ? -23.094 41.562 16.766 1 28.64 90 PHE A N 1
ATOM 683 C CA . PHE A 1 90 ? -24.094 42.625 16.719 1 28.64 90 PHE A CA 1
ATOM 684 C C . PHE A 1 90 ? -25.031 42.531 17.906 1 28.64 90 PHE A C 1
ATOM 686 O O . PHE A 1 90 ? -25.312 41.438 18.422 1 28.64 90 PHE A O 1
ATOM 693 N N . LEU B 1 1 ? -12.883 -14.711 5.512 1 40 1 LEU B N 1
ATOM 694 C CA . LEU B 1 1 ? -12.812 -13.578 4.598 1 40 1 LEU B CA 1
ATOM 695 C C . LEU B 1 1 ? -13.008 -14.031 3.154 1 40 1 LEU B C 1
ATOM 697 O O . LEU B 1 1 ? -12.586 -15.133 2.783 1 40 1 LEU B O 1
ATOM 701 N N . ASN B 1 2 ? -14.039 -13.578 2.488 1 50.47 2 ASN B N 1
ATOM 702 C CA . ASN B 1 2 ? -14.617 -14.172 1.285 1 50.47 2 ASN B CA 1
ATOM 703 C C . ASN B 1 2 ? -13.758 -13.891 0.056 1 50.47 2 ASN B C 1
ATOM 705 O O . ASN B 1 2 ? -13.727 -12.758 -0.44 1 50.47 2 ASN B O 1
ATOM 709 N N . PRO B 1 3 ? -12.719 -14.719 -0.101 1 60.72 3 PRO B N 1
ATOM 710 C CA . PRO B 1 3 ? -12.062 -14.703 -1.41 1 60.72 3 PRO B CA 1
ATOM 711 C C . PRO B 1 3 ? -13.008 -14.305 -2.541 1 60.72 3 PRO B C 1
ATOM 713 O O . PRO B 1 3 ? -12.562 -13.812 -3.58 1 60.72 3 PRO B O 1
ATOM 716 N N . SER B 1 4 ? -14.273 -14.344 -2.205 1 64.06 4 SER B N 1
ATOM 717 C CA . SER B 1 4 ? -15.289 -14.047 -3.207 1 64.06 4 SER B CA 1
ATOM 718 C C . SER B 1 4 ? -15.273 -12.57 -3.59 1 64.06 4 SER B C 1
ATOM 720 O O . SER B 1 4 ? -15.562 -12.219 -4.734 1 64.06 4 SER B O 1
ATOM 722 N N . LEU B 1 5 ? -14.852 -11.773 -2.641 1 67.69 5 LEU B N 1
ATOM 723 C CA . LEU B 1 5 ? -14.898 -10.352 -2.961 1 67.69 5 LEU B CA 1
ATOM 724 C C . LEU B 1 5 ? -13.859 -9.992 -4.02 1 67.69 5 LEU B C 1
ATOM 726 O O . LEU B 1 5 ? -14.102 -9.133 -4.867 1 67.69 5 LEU B O 1
ATOM 730 N N . SER B 1 6 ? -12.719 -10.633 -3.908 1 69.31 6 SER B N 1
ATOM 731 C CA . SER B 1 6 ? -11.703 -10.398 -4.934 1 69.31 6 SER B CA 1
ATOM 732 C C . SER B 1 6 ? -12.156 -10.93 -6.289 1 69.31 6 SER B C 1
ATOM 734 O O . SER B 1 6 ? -11.828 -10.352 -7.328 1 69.31 6 SER B O 1
ATOM 736 N N . ASP B 1 7 ? -12.93 -11.992 -6.109 1 76.19 7 ASP B N 1
ATOM 737 C CA . ASP B 1 7 ? -13.453 -12.555 -7.348 1 76.19 7 ASP B CA 1
ATOM 738 C C . ASP B 1 7 ? -14.422 -11.594 -8.023 1 76.19 7 ASP B C 1
ATOM 740 O O . ASP B 1 7 ? -14.562 -11.594 -9.25 1 76.19 7 ASP B O 1
ATOM 744 N N . GLU B 1 8 ? -15.039 -10.789 -7.262 1 76.06 8 GLU B N 1
ATOM 745 C CA . GLU B 1 8 ? -16.062 -9.891 -7.77 1 76.06 8 GLU B CA 1
ATOM 746 C C . GLU B 1 8 ? -15.453 -8.609 -8.328 1 76.06 8 GLU B C 1
ATOM 748 O O . GLU B 1 8 ? -16.109 -7.875 -9.07 1 76.06 8 GLU B O 1
ATOM 753 N N . VAL B 1 9 ? -14.219 -8.547 -8.055 1 82.56 9 VAL B N 1
ATOM 754 C CA . VAL B 1 9 ? -13.594 -7.293 -8.469 1 82.56 9 VAL B CA 1
ATOM 755 C C . VAL B 1 9 ? -13.25 -7.355 -9.953 1 82.56 9 VAL B C 1
ATOM 757 O O . VAL B 1 9 ? -12.594 -8.297 -10.406 1 82.56 9 VAL B O 1
ATOM 760 N N . SER B 1 10 ? -13.758 -6.43 -10.711 1 83.94 10 SER B N 1
ATOM 761 C CA . SER B 1 10 ? -13.43 -6.273 -12.117 1 83.94 10 SER B CA 1
ATOM 762 C C . SER B 1 10 ? -12.125 -5.504 -12.297 1 83.94 10 SER B C 1
ATOM 764 O O . SER B 1 10 ? -12.062 -4.305 -12.016 1 83.94 10 SER B O 1
ATOM 766 N N . LEU B 1 11 ? -11.109 -6.266 -12.844 1 87.25 11 LEU B N 1
ATOM 767 C CA . LEU B 1 11 ? -9.812 -5.633 -13.062 1 87.25 11 LEU B CA 1
ATOM 768 C C . LEU B 1 11 ? -9.914 -4.531 -14.109 1 87.25 11 LEU B C 1
ATOM 770 O O . LEU B 1 11 ? -9.375 -3.438 -13.922 1 87.25 11 LEU B O 1
ATOM 774 N N . PRO B 1 12 ? -10.664 -4.793 -15.195 1 84.81 12 PRO B N 1
ATOM 775 C CA . PRO B 1 12 ? -10.82 -3.723 -16.188 1 84.81 12 PRO B CA 1
ATOM 776 C C . PRO B 1 12 ? -11.453 -2.463 -15.594 1 84.81 12 PRO B C 1
ATOM 778 O O . PRO B 1 12 ? -11.062 -1.348 -15.945 1 84.81 12 PRO B O 1
ATOM 781 N N . LEU B 1 13 ? -12.367 -2.621 -14.758 1 83.31 13 LEU B N 1
ATOM 782 C CA . LEU B 1 13 ? -13.023 -1.482 -14.117 1 83.31 13 LEU B CA 1
ATOM 783 C C . LEU B 1 13 ? -12.055 -0.744 -13.203 1 83.31 13 LEU B C 1
ATOM 785 O O . LEU B 1 13 ? -12.016 0.488 -13.188 1 83.31 13 LEU B O 1
ATOM 789 N N . LEU B 1 14 ? -11.336 -1.497 -12.469 1 85.19 14 LEU B N 1
ATOM 790 C CA . LEU B 1 14 ? -10.367 -0.896 -11.562 1 85.19 14 LEU B CA 1
ATOM 791 C C . LEU B 1 14 ? -9.305 -0.127 -12.344 1 85.19 14 LEU B C 1
ATOM 793 O O . LEU B 1 14 ? -8.914 0.976 -11.953 1 85.19 14 LEU B O 1
ATOM 797 N N . GLU B 1 15 ? -8.961 -0.65 -13.406 1 87.69 15 GLU B N 1
ATOM 798 C CA . GLU B 1 15 ? -7.891 -0.055 -14.195 1 87.69 15 GLU B CA 1
ATOM 799 C C . GLU B 1 15 ? -8.383 1.162 -14.969 1 87.69 15 GLU B C 1
ATOM 801 O O . GLU B 1 15 ? -7.59 2.027 -15.352 1 87.69 15 GLU B O 1
ATOM 806 N N . SER B 1 16 ? -9.672 1.177 -15.211 1 84.19 16 SER B N 1
ATOM 807 C CA . SER B 1 16 ? -10.242 2.326 -15.906 1 84.19 16 SER B CA 1
ATOM 808 C C . SER B 1 16 ? -10.305 3.549 -14.992 1 84.19 16 SER B C 1
ATOM 810 O O . SER B 1 16 ? -10.422 4.68 -15.469 1 84.19 16 SER B O 1
ATOM 812 N N . GLY B 1 17 ? -10.234 3.234 -13.719 1 81.31 17 GLY B N 1
ATOM 813 C CA . GLY B 1 17 ? -10.227 4.312 -12.742 1 81.31 17 GLY B CA 1
ATOM 814 C C . GLY B 1 17 ? -11.617 4.652 -12.227 1 81.31 17 GLY B C 1
ATOM 815 O O . GLY B 1 17 ? -11.758 5.445 -11.289 1 81.31 17 GLY B O 1
ATOM 816 N N . LEU B 1 18 ? -12.492 4.043 -12.852 1 72.31 18 LEU B N 1
ATOM 817 C CA . LEU B 1 18 ? -13.867 4.27 -12.398 1 72.31 18 LEU B CA 1
ATOM 818 C C . LEU B 1 18 ? -14.141 3.504 -11.109 1 72.31 18 LEU B C 1
ATOM 820 O O . LEU B 1 18 ? -13.945 2.289 -11.055 1 72.31 18 LEU B O 1
ATOM 824 N N . ALA B 1 19 ? -14.555 4.234 -10.125 1 74.94 19 ALA B N 1
ATOM 825 C CA . ALA B 1 19 ? -14.906 3.709 -8.812 1 74.94 19 ALA B CA 1
ATOM 826 C C . ALA B 1 19 ? -13.711 3.014 -8.164 1 74.94 19 ALA B C 1
ATOM 828 O O . ALA B 1 19 ? -13.875 2.023 -7.445 1 74.94 19 ALA B O 1
ATOM 829 N N . ARG B 1 20 ? -12.555 3.348 -8.508 1 83.12 20 ARG B N 1
ATOM 830 C CA . ARG B 1 20 ? -11.312 2.717 -8.07 1 83.12 20 ARG B CA 1
ATOM 831 C C . ARG B 1 20 ? -11.125 2.859 -6.562 1 83.12 20 ARG B C 1
ATOM 833 O O . ARG B 1 20 ? -10.82 1.883 -5.875 1 83.12 20 ARG B O 1
ATOM 840 N N . PHE B 1 21 ? -11.477 3.967 -6.098 1 84.75 21 PHE B N 1
ATOM 841 C CA . PHE B 1 21 ? -11.227 4.242 -4.688 1 84.75 21 PHE B CA 1
ATOM 842 C C . PHE B 1 21 ? -12.102 3.357 -3.801 1 84.75 21 PHE B C 1
ATOM 844 O O . PHE B 1 21 ? -11.586 2.641 -2.938 1 84.75 21 PHE B O 1
ATOM 851 N N . SER B 1 22 ? -13.453 3.432 -4.102 1 87.94 22 SER B N 1
ATOM 852 C CA . SER B 1 22 ? -14.383 2.65 -3.293 1 87.94 22 SER B CA 1
ATOM 853 C C . SER B 1 22 ? -14.109 1.155 -3.43 1 87.94 22 SER B C 1
ATOM 855 O O . SER B 1 22 ? -14.219 0.407 -2.455 1 87.94 22 SER B O 1
ATOM 857 N N . THR B 1 23 ? -13.766 0.737 -4.598 1 89.69 23 THR B N 1
ATOM 858 C CA . THR B 1 23 ? -13.492 -0.676 -4.832 1 89.69 23 THR B CA 1
ATOM 859 C C . THR B 1 23 ? -12.227 -1.113 -4.094 1 89.69 23 THR B C 1
ATOM 861 O O . THR B 1 23 ? -12.227 -2.141 -3.412 1 89.69 23 THR B O 1
ATOM 864 N N . LEU B 1 24 ? -11.148 -0.404 -4.188 1 90.19 24 LEU B N 1
ATOM 865 C CA . LEU B 1 24 ? -9.875 -0.726 -3.553 1 90.19 24 LEU B CA 1
ATOM 866 C C . LEU B 1 24 ? -10 -0.685 -2.033 1 90.19 24 LEU B C 1
ATOM 868 O O . LEU B 1 24 ? -9.391 -1.496 -1.335 1 90.19 24 LEU B O 1
ATOM 872 N N . GLN B 1 25 ? -10.859 0.172 -1.625 1 91.06 25 GLN B N 1
ATOM 873 C CA . GLN B 1 25 ? -11.125 0.207 -0.192 1 91.06 25 GLN B CA 1
ATOM 874 C C . GLN B 1 25 ? -11.867 -1.047 0.26 1 91.06 25 GLN B C 1
ATOM 876 O O . GLN B 1 25 ? -11.594 -1.587 1.332 1 91.06 25 GLN B O 1
ATOM 881 N N . ALA B 1 26 ? -12.734 -1.446 -0.539 1 88.75 26 ALA B N 1
ATOM 882 C CA . ALA B 1 26 ? -13.57 -2.594 -0.204 1 88.75 26 ALA B CA 1
ATOM 883 C C . ALA B 1 26 ? -12.766 -3.887 -0.22 1 88.75 26 ALA B C 1
ATOM 885 O O . ALA B 1 26 ? -13.039 -4.812 0.549 1 88.75 26 ALA B O 1
ATOM 886 N N . VAL B 1 27 ? -11.773 -4.012 -0.953 1 92 27 VAL B N 1
ATOM 887 C CA . VAL B 1 27 ? -11.047 -5.266 -1.11 1 92 27 VAL B CA 1
ATOM 888 C C . VAL B 1 27 ? -9.859 -5.305 -0.15 1 92 27 VAL B C 1
ATOM 890 O O . VAL B 1 27 ? -9.266 -6.359 0.072 1 92 27 VAL B O 1
ATOM 893 N N . LEU B 1 28 ? -9.562 -4.23 0.426 1 94.38 28 LEU B N 1
ATOM 894 C CA . LEU B 1 28 ? -8.367 -4.07 1.249 1 94.38 28 LEU B CA 1
ATOM 895 C C . LEU B 1 28 ? -8.328 -5.113 2.363 1 94.38 28 LEU B C 1
ATOM 897 O O . LEU B 1 28 ? -7.32 -5.801 2.541 1 94.38 28 LEU B O 1
ATOM 901 N N . PRO B 1 29 ? -9.43 -5.336 3.148 1 93.19 29 PRO B N 1
ATOM 902 C CA . PRO B 1 29 ? -9.359 -6.359 4.191 1 93.19 29 PRO B CA 1
ATOM 903 C C . PRO B 1 29 ? -9.07 -7.754 3.637 1 93.19 29 PRO B C 1
ATOM 905 O O . PRO B 1 29 ? -8.344 -8.531 4.262 1 93.19 29 PRO B O 1
ATOM 908 N N . THR B 1 30 ? -9.586 -8.039 2.549 1 91.06 30 THR B N 1
ATOM 909 C CA . THR B 1 30 ? -9.336 -9.312 1.894 1 91.06 30 THR B CA 1
ATOM 910 C C . THR B 1 30 ? -7.871 -9.43 1.481 1 91.06 30 THR B C 1
ATOM 912 O O . THR B 1 30 ? -7.238 -10.461 1.693 1 91.06 30 THR B O 1
ATOM 915 N N . MET B 1 31 ? -7.34 -8.352 0.892 1 93.38 31 MET B N 1
ATOM 916 C CA . MET B 1 31 ? -5.949 -8.336 0.45 1 93.38 31 MET B CA 1
ATOM 917 C C . MET B 1 31 ? -5 -8.523 1.631 1 93.38 31 MET B C 1
ATOM 919 O O . MET B 1 31 ? -3.92 -9.094 1.48 1 93.38 31 MET B O 1
ATOM 923 N N . LEU B 1 32 ? -5.418 -8.18 2.746 1 95.12 32 LEU B N 1
ATOM 924 C CA . LEU B 1 32 ? -4.562 -8.242 3.928 1 95.12 32 LEU B CA 1
ATOM 925 C C . LEU B 1 32 ? -4.715 -9.586 4.633 1 95.12 32 LEU B C 1
ATOM 927 O O . LEU B 1 32 ? -3.816 -10.016 5.363 1 95.12 32 LEU B O 1
ATOM 931 N N . SER B 1 33 ? -5.785 -10.227 4.387 1 93.25 33 SER B N 1
ATOM 932 C CA . SER B 1 33 ? -6.109 -11.359 5.25 1 93.25 33 SER B CA 1
ATOM 933 C C . SER B 1 33 ? -5.934 -12.68 4.508 1 93.25 33 SER B C 1
ATOM 935 O O . SER B 1 33 ? -5.949 -13.75 5.121 1 93.25 33 SER B O 1
ATOM 937 N N . PHE B 1 34 ? -5.789 -12.656 3.223 1 91.44 34 PHE B N 1
ATOM 938 C CA . PHE B 1 34 ? -5.688 -13.938 2.527 1 91.44 34 PHE B CA 1
ATOM 939 C C . PHE B 1 34 ? -4.371 -14.625 2.863 1 91.44 34 PHE B C 1
ATOM 941 O O . PHE B 1 34 ? -3.371 -13.969 3.152 1 91.44 34 PHE B O 1
ATOM 948 N N . ASP B 1 35 ? -4.469 -15.922 2.867 1 94.88 35 ASP B N 1
ATOM 949 C CA . ASP B 1 35 ? -3.262 -16.719 3.064 1 94.88 35 ASP B CA 1
ATOM 950 C C . ASP B 1 35 ? -2.502 -16.906 1.751 1 94.88 35 ASP B C 1
ATOM 952 O O . ASP B 1 35 ? -2.881 -17.734 0.917 1 94.88 35 ASP B O 1
ATOM 956 N N . ALA B 1 36 ? -1.424 -16.266 1.603 1 94.06 36 ALA B N 1
ATOM 957 C CA . ALA B 1 36 ? -0.623 -16.25 0.381 1 94.06 36 ALA B CA 1
ATOM 958 C C . ALA B 1 36 ? -0.056 -17.641 0.089 1 94.06 36 ALA B C 1
ATOM 960 O O . ALA B 1 36 ? 0.348 -17.922 -1.041 1 94.06 36 ALA B O 1
ATOM 961 N N . SER B 1 37 ? 0.03 -18.453 1.075 1 92.12 37 SER B N 1
ATOM 962 C CA . SER B 1 37 ? 0.599 -19.781 0.908 1 92.12 37 SER B CA 1
ATOM 963 C C . SER B 1 37 ? -0.475 -20.797 0.54 1 92.12 37 SER B C 1
ATOM 965 O O . SER B 1 37 ? -0.165 -21.953 0.21 1 92.12 37 SER B O 1
ATOM 967 N N . SER B 1 38 ? -1.678 -20.453 0.527 1 93.06 38 SER B N 1
ATOM 968 C CA . SER B 1 38 ? -2.779 -21.375 0.293 1 93.06 38 SER B CA 1
ATOM 969 C C . SER B 1 38 ? -2.875 -21.766 -1.18 1 93.06 38 SER B C 1
ATOM 971 O O . SER B 1 38 ? -2.404 -21.031 -2.051 1 93.06 38 SER B O 1
ATOM 973 N N . ASP B 1 39 ? -3.482 -22.875 -1.448 1 93.06 39 ASP B N 1
ATOM 974 C CA . ASP B 1 39 ? -3.744 -23.297 -2.822 1 93.06 39 ASP B CA 1
ATOM 975 C C . ASP B 1 39 ? -4.746 -22.359 -3.5 1 93.06 39 ASP B C 1
ATOM 977 O O . ASP B 1 39 ? -4.672 -22.125 -4.707 1 93.06 39 ASP B O 1
ATOM 981 N N . GLU B 1 40 ? -5.676 -21.875 -2.686 1 90.38 40 GLU B N 1
ATOM 982 C CA . GLU B 1 40 ? -6.645 -20.922 -3.217 1 90.38 40 GLU B CA 1
ATOM 983 C C . GLU B 1 40 ? -5.953 -19.656 -3.738 1 90.38 40 GLU B C 1
ATOM 985 O O . GLU B 1 40 ? -6.293 -19.156 -4.812 1 90.38 40 GLU B O 1
ATOM 990 N N . ALA B 1 41 ? -5.059 -19.25 -3.066 1 91.88 41 ALA B N 1
ATOM 991 C CA . ALA B 1 41 ? -4.312 -18.062 -3.488 1 91.88 41 ALA B CA 1
ATOM 992 C C . ALA B 1 41 ? -3.512 -18.344 -4.758 1 91.88 41 ALA B C 1
ATOM 994 O O . ALA B 1 41 ? -3.453 -17.5 -5.66 1 91.88 41 ALA B O 1
ATOM 995 N N . LEU B 1 42 ? -2.998 -19.484 -4.754 1 91.31 42 LEU B N 1
ATOM 996 C CA . LEU B 1 42 ? -2.244 -19.859 -5.941 1 91.31 42 LEU B CA 1
ATOM 997 C C . LEU B 1 42 ? -3.141 -19.875 -7.176 1 91.31 42 LEU B C 1
ATOM 999 O O . LEU B 1 42 ? -2.742 -19.391 -8.242 1 91.31 42 LEU B O 1
ATOM 1003 N N . GLN B 1 43 ? -4.27 -20.328 -7.039 1 92.25 43 GLN B N 1
ATOM 1004 C CA . GLN B 1 43 ? -5.207 -20.438 -8.148 1 92.25 43 GLN B CA 1
ATOM 1005 C C . GLN B 1 43 ? -5.66 -19.062 -8.633 1 92.25 43 GLN B C 1
ATOM 1007 O O . GLN B 1 43 ? -6.02 -18.891 -9.805 1 92.25 43 GLN B O 1
ATOM 1012 N N . ARG B 1 44 ? -5.602 -18.156 -7.734 1 91.75 44 ARG B N 1
ATOM 1013 C CA . ARG B 1 44 ? -6.078 -16.797 -8.031 1 91.75 44 ARG B CA 1
ATOM 1014 C C . ARG B 1 44 ? -4.926 -15.805 -8.07 1 91.75 44 ARG B C 1
ATOM 1016 O O . ARG B 1 44 ? -5.141 -14.594 -8 1 91.75 44 ARG B O 1
ATOM 1023 N N . SER B 1 45 ? -3.766 -16.219 -8.141 1 92.5 45 SER B N 1
ATOM 1024 C CA . SER B 1 45 ? -2.545 -15.469 -7.883 1 92.5 45 SER B CA 1
ATOM 1025 C C . SER B 1 45 ? -2.426 -14.266 -8.82 1 92.5 45 SER B C 1
ATOM 1027 O O . SER B 1 45 ? -2.127 -13.156 -8.383 1 92.5 45 SER B O 1
ATOM 1029 N N . ARG B 1 46 ? -2.707 -14.492 -10.086 1 93.12 46 ARG B N 1
ATOM 1030 C CA . ARG B 1 46 ? -2.537 -13.406 -11.055 1 93.12 46 ARG B CA 1
ATOM 1031 C C . ARG B 1 46 ? -3.455 -12.234 -10.727 1 93.12 46 ARG B C 1
ATOM 1033 O O . ARG B 1 46 ? -3.018 -11.078 -10.719 1 93.12 46 ARG B O 1
ATOM 1040 N N . LYS B 1 47 ? -4.617 -12.539 -10.555 1 93.62 47 LYS B N 1
ATOM 1041 C CA . LYS B 1 47 ? -5.578 -11.492 -10.227 1 93.62 47 LYS B CA 1
ATOM 1042 C C . LYS B 1 47 ? -5.223 -10.812 -8.906 1 93.62 47 LYS B C 1
ATOM 1044 O O . LYS B 1 47 ? -5.27 -9.586 -8.797 1 93.62 47 LYS B O 1
ATOM 1049 N N . LEU B 1 48 ? -4.906 -11.594 -7.902 1 94.25 48 LEU B N 1
ATOM 1050 C CA . LEU B 1 48 ? -4.551 -11.047 -6.602 1 94.25 48 LEU B CA 1
ATOM 1051 C C . LEU B 1 48 ? -3.312 -10.156 -6.703 1 94.25 48 LEU B C 1
ATOM 1053 O O . LEU B 1 48 ? -3.252 -9.094 -6.082 1 94.25 48 LEU B O 1
ATOM 1057 N N . LEU B 1 49 ? -2.43 -10.609 -7.438 1 95.56 49 LEU B N 1
ATOM 1058 C CA . LEU B 1 49 ? -1.222 -9.82 -7.648 1 95.56 49 LEU B CA 1
ATOM 1059 C C . LEU B 1 49 ? -1.551 -8.484 -8.312 1 95.56 49 LEU B C 1
ATOM 1061 O O . LEU B 1 49 ? -1.042 -7.441 -7.906 1 95.56 49 LEU B O 1
ATOM 1065 N N . ARG B 1 50 ? -2.346 -8.516 -9.281 1 94.81 50 ARG B N 1
ATOM 1066 C CA . ARG B 1 50 ? -2.691 -7.281 -9.977 1 94.81 50 ARG B CA 1
ATOM 1067 C C . ARG B 1 50 ? -3.463 -6.332 -9.062 1 94.81 50 ARG B C 1
ATOM 1069 O O . ARG B 1 50 ? -3.211 -5.125 -9.062 1 94.81 50 ARG B O 1
ATOM 1076 N N . ILE B 1 51 ? -4.363 -6.812 -8.328 1 94.56 51 ILE B N 1
ATOM 1077 C CA . ILE B 1 51 ? -5.113 -5.988 -7.387 1 94.56 51 ILE B CA 1
ATOM 1078 C C . ILE B 1 51 ? -4.16 -5.379 -6.359 1 94.56 51 ILE B C 1
ATOM 1080 O O . ILE B 1 51 ? -4.281 -4.203 -6.012 1 94.56 51 ILE B O 1
ATOM 1084 N N . SER B 1 52 ? -3.246 -6.195 -5.883 1 95.38 52 SER B N 1
ATOM 1085 C CA . SER B 1 52 ? -2.275 -5.68 -4.926 1 95.38 52 SER B CA 1
ATOM 1086 C C . SER B 1 52 ? -1.464 -4.535 -5.523 1 95.38 52 SER B C 1
ATOM 1088 O O . SER B 1 52 ? -1.2 -3.535 -4.852 1 95.38 52 SER B O 1
ATOM 1090 N N . GLN B 1 53 ? -1.058 -4.688 -6.742 1 96.19 53 GLN B N 1
ATOM 1091 C CA . GLN B 1 53 ? -0.335 -3.613 -7.414 1 96.19 53 GLN B CA 1
ATOM 1092 C C . GLN B 1 53 ? -1.174 -2.34 -7.473 1 96.19 53 GLN B C 1
ATOM 1094 O O . GLN B 1 53 ? -0.679 -1.25 -7.176 1 96.19 53 GLN B O 1
ATOM 1099 N N . LEU B 1 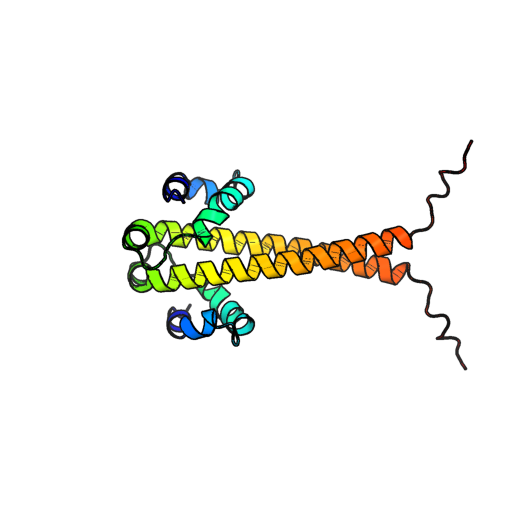54 ? -2.381 -2.455 -7.895 1 94.06 54 LEU B N 1
ATOM 1100 C CA . LEU B 1 54 ? -3.273 -1.305 -7.98 1 94.06 54 LEU B CA 1
ATOM 1101 C C . LEU B 1 54 ? -3.496 -0.687 -6.605 1 94.06 54 LEU B C 1
ATOM 1103 O O . LEU B 1 54 ? -3.57 0.537 -6.473 1 94.06 54 LEU B O 1
ATOM 1107 N N . GLU B 1 55 ? -3.613 -1.483 -5.539 1 94.94 55 GLU B N 1
ATOM 1108 C CA . GLU B 1 55 ? -3.76 -1.006 -4.168 1 94.94 55 GLU B CA 1
ATOM 1109 C C . GLU B 1 55 ? -2.539 -0.201 -3.732 1 94.94 55 GLU B C 1
ATOM 1111 O O . GLU B 1 55 ? -2.676 0.87 -3.137 1 94.94 55 GLU B O 1
ATOM 1116 N N . ILE B 1 56 ? -1.396 -0.737 -3.975 1 97 56 ILE B N 1
ATOM 1117 C CA . ILE B 1 56 ? -0.153 -0.062 -3.611 1 97 56 ILE B CA 1
ATOM 1118 C C . ILE B 1 56 ? -0.053 1.269 -4.355 1 97 56 ILE B C 1
ATOM 1120 O O . ILE B 1 56 ? 0.284 2.295 -3.76 1 97 56 ILE B O 1
ATOM 1124 N N . GLU B 1 57 ? -0.344 1.288 -5.672 1 94.31 57 GLU B N 1
ATOM 1125 C CA . GLU B 1 57 ? -0.343 2.523 -6.449 1 94.31 57 GLU B CA 1
ATOM 1126 C C . GLU B 1 57 ? -1.274 3.564 -5.836 1 94.31 57 GLU B C 1
ATOM 1128 O O . GLU B 1 57 ? -0.885 4.719 -5.645 1 94.31 57 GLU B O 1
ATOM 1133 N N . TYR B 1 58 ? -2.385 3.098 -5.555 1 92.88 58 TYR B N 1
ATOM 1134 C CA . TYR B 1 58 ? -3.385 3.971 -4.953 1 92.88 58 TYR B CA 1
ATOM 1135 C C . TYR B 1 58 ? -2.887 4.539 -3.631 1 92.88 58 TYR B C 1
ATOM 1137 O O . TYR B 1 58 ? -3.008 5.742 -3.379 1 92.88 58 TYR B O 1
ATOM 1145 N N . LEU B 1 59 ? -2.398 3.736 -2.73 1 94.25 59 LEU B N 1
ATOM 1146 C CA . LEU B 1 59 ? -1.939 4.164 -1.413 1 94.25 59 LEU B CA 1
ATOM 1147 C C . LEU B 1 59 ? -0.775 5.141 -1.534 1 94.25 59 LEU B C 1
ATOM 1149 O O . LEU B 1 59 ? -0.658 6.074 -0.739 1 94.25 59 LEU B O 1
ATOM 1153 N N . LEU B 1 60 ? 0.071 4.938 -2.529 1 95.56 60 LEU B N 1
ATOM 1154 C CA . LEU B 1 60 ? 1.18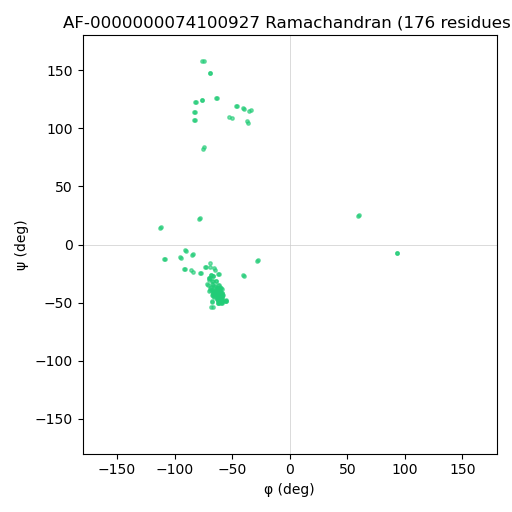 5.855 -2.768 1 95.56 60 LEU B CA 1
ATOM 1155 C C . LEU B 1 60 ? 0.668 7.223 -3.205 1 95.56 60 LEU B C 1
ATOM 1157 O O . LEU B 1 60 ? 1.171 8.25 -2.752 1 95.56 60 LEU B O 1
ATOM 1161 N N . VAL B 1 61 ? -0.303 7.285 -4.059 1 93.25 61 VAL B N 1
ATOM 1162 C CA . VAL B 1 61 ? -0.91 8.539 -4.492 1 93.25 61 VAL B CA 1
ATOM 1163 C C . VAL B 1 61 ? -1.57 9.234 -3.303 1 93.25 61 VAL B C 1
ATOM 1165 O O . VAL B 1 61 ? -1.363 10.43 -3.08 1 93.25 61 VAL B O 1
ATOM 1168 N N . LYS B 1 62 ? -2.309 8.508 -2.562 1 92.06 62 LYS B N 1
ATOM 1169 C CA . LYS B 1 62 ? -2.961 9.055 -1.374 1 92.06 62 LYS B CA 1
ATOM 1170 C C . LYS B 1 62 ? -1.936 9.617 -0.393 1 92.06 62 LYS B C 1
ATOM 1172 O O . LYS B 1 62 ? -2.186 10.633 0.26 1 92.06 62 LYS B O 1
ATOM 1177 N N . HIS B 1 63 ? -0.865 8.922 -0.215 1 94.62 63 HIS B N 1
ATOM 1178 C CA . HIS B 1 63 ? 0.215 9.383 0.651 1 94.62 63 HIS B CA 1
ATOM 1179 C C . HIS B 1 63 ? 0.797 10.703 0.156 1 94.62 63 HIS B C 1
ATOM 1181 O O . HIS B 1 63 ? 1.067 11.602 0.952 1 94.62 63 HIS B O 1
ATOM 1187 N N . LYS B 1 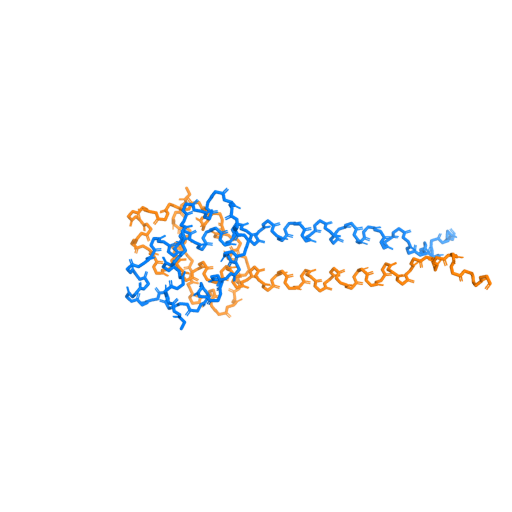64 ? 0.999 10.797 -1.102 1 94.06 64 LYS B N 1
ATOM 1188 C CA . LYS B 1 64 ? 1.539 12.016 -1.682 1 94.06 64 LYS B CA 1
ATOM 1189 C C . LYS B 1 64 ? 0.602 13.203 -1.443 1 94.06 64 LYS B C 1
ATOM 1191 O O . LYS B 1 64 ? 1.046 14.289 -1.068 1 94.06 64 LYS B O 1
ATOM 1196 N N . ILE B 1 65 ? -0.577 13.055 -1.618 1 92.44 65 ILE B N 1
ATOM 1197 C CA . ILE B 1 65 ? -1.576 14.094 -1.399 1 92.44 65 ILE B CA 1
ATOM 1198 C C . ILE B 1 65 ? -1.569 14.516 0.068 1 92.44 65 ILE B C 1
ATOM 1200 O O . ILE B 1 65 ? -1.543 15.711 0.377 1 92.44 65 ILE B O 1
ATOM 1204 N N . LEU B 1 66 ? -1.633 13.555 0.889 1 92.31 66 LEU B N 1
ATOM 1205 C CA . LEU B 1 66 ? -1.621 13.82 2.322 1 92.31 66 LEU B CA 1
ATOM 1206 C C . LEU B 1 66 ? -0.344 14.555 2.727 1 92.31 66 LEU B C 1
ATOM 1208 O O . LEU B 1 66 ? -0.379 15.453 3.568 1 92.31 66 LEU B O 1
ATOM 1212 N N . GLY B 1 67 ? 0.725 14.094 2.178 1 92.69 67 GLY B N 1
ATOM 1213 C CA . GLY B 1 67 ? 1.994 14.758 2.428 1 92.69 67 GLY B CA 1
ATOM 1214 C C . GLY B 1 67 ? 2.004 16.203 1.984 1 92.69 67 GLY B C 1
ATOM 1215 O O . GLY B 1 67 ? 2.49 17.078 2.707 1 92.69 67 GLY B O 1
ATOM 1216 N N . SER B 1 68 ? 1.534 16.516 0.865 1 92.75 68 SER B N 1
ATOM 1217 C CA . SER B 1 68 ? 1.456 17.891 0.365 1 92.75 68 SER B CA 1
ATOM 1218 C C . SER B 1 68 ? 0.594 18.766 1.272 1 92.75 68 SER B C 1
ATOM 1220 O O . SER B 1 68 ? 0.914 19.922 1.507 1 92.75 68 SER B O 1
ATOM 1222 N N . LYS B 1 69 ? -0.458 18.297 1.708 1 90.12 69 LYS B N 1
ATOM 1223 C CA . LYS B 1 69 ? -1.31 19 2.664 1 90.12 69 LYS B CA 1
ATOM 1224 C C . LYS B 1 69 ? -0.55 19.312 3.949 1 90.12 69 LYS B C 1
ATOM 1226 O O . LYS B 1 69 ? -0.638 20.422 4.473 1 90.12 69 LYS B O 1
ATOM 1231 N N . ASN B 1 70 ? 0.144 18.344 4.469 1 90.38 70 ASN B N 1
ATOM 1232 C CA . ASN B 1 70 ? 0.951 18.531 5.672 1 90.38 70 ASN B CA 1
ATOM 1233 C C . ASN B 1 70 ? 1.989 19.625 5.488 1 90.38 70 ASN B C 1
ATOM 1235 O O . ASN B 1 70 ? 2.238 20.406 6.402 1 90.38 70 ASN B O 1
ATOM 1239 N N . GLU B 1 71 ? 2.582 19.562 4.375 1 91.25 71 GLU B N 1
ATOM 1240 C CA . GLU B 1 71 ? 3.562 20.609 4.07 1 91.25 71 GLU B CA 1
ATOM 1241 C C . GLU B 1 71 ? 2.912 21.984 4.051 1 91.25 71 GLU B C 1
ATOM 1243 O O . GLU B 1 71 ? 3.473 22.938 4.586 1 91.25 71 GLU B O 1
ATOM 1248 N N . ARG B 1 72 ? 1.851 22.188 3.459 1 88.81 72 ARG B N 1
ATOM 1249 C CA . ARG B 1 72 ? 1.123 23.453 3.406 1 88.81 72 ARG B CA 1
ATOM 1250 C C . ARG B 1 72 ? 0.718 23.906 4.805 1 88.81 72 ARG B C 1
ATOM 1252 O O . ARG B 1 72 ? 0.927 25.062 5.172 1 88.81 72 ARG B O 1
ATOM 1259 N N . LEU B 1 73 ? 0.224 23 5.57 1 84.94 73 LEU B N 1
ATOM 1260 C CA . LEU B 1 73 ? -0.201 23.328 6.926 1 84.94 73 LEU B CA 1
ATOM 1261 C C . LEU B 1 73 ? 0.992 23.719 7.793 1 84.94 73 LEU B C 1
ATOM 1263 O O . LEU B 1 73 ? 0.897 24.641 8.602 1 84.94 73 LEU B O 1
ATOM 1267 N N . SER B 1 74 ? 2.035 22.969 7.566 1 86.94 74 SER B N 1
ATOM 1268 C CA . SER B 1 74 ? 3.256 23.281 8.312 1 86.94 74 SER B CA 1
ATOM 1269 C C . SER B 1 74 ? 3.795 24.656 7.945 1 86.94 74 SER B C 1
ATOM 1271 O O . SER B 1 74 ? 4.207 25.422 8.82 1 86.94 74 SER B O 1
ATOM 1273 N N . SER B 1 75 ? 3.809 24.953 6.734 1 86.38 75 SER B N 1
ATOM 1274 C CA . SER B 1 75 ? 4.262 26.266 6.281 1 86.38 75 SER B CA 1
ATOM 1275 C C . SER B 1 75 ? 3.344 27.375 6.789 1 86.38 75 SER B C 1
ATOM 1277 O O . SER B 1 75 ? 3.816 28.438 7.203 1 86.38 75 SER B O 1
ATOM 1279 N N . GLU B 1 76 ? 2.088 27.203 6.805 1 79.75 76 GLU B N 1
ATOM 1280 C CA . GLU B 1 76 ? 1.107 28.156 7.324 1 79.75 76 GLU B CA 1
ATOM 1281 C C . GLU B 1 76 ? 1.258 28.344 8.828 1 79.75 76 GLU B C 1
ATOM 1283 O O . GLU B 1 76 ? 1.155 29.453 9.344 1 79.75 76 GLU B O 1
ATOM 1288 N N . ALA B 1 77 ? 1.491 27.359 9.539 1 76.5 77 ALA B N 1
ATOM 1289 C CA . ALA B 1 77 ? 1.716 27.438 10.984 1 76.5 77 ALA B CA 1
ATOM 1290 C C . ALA B 1 77 ? 3.006 28.188 11.305 1 76.5 77 ALA B C 1
ATOM 1292 O O . ALA B 1 77 ? 3.053 28.969 12.242 1 76.5 77 ALA B O 1
ATOM 1293 N N . LEU B 1 78 ? 4.004 27.922 10.555 1 77.25 78 LEU B N 1
ATOM 1294 C CA . LEU B 1 78 ? 5.273 28.609 10.742 1 77.25 78 LEU B CA 1
ATOM 1295 C C . LEU B 1 78 ? 5.129 30.094 10.422 1 77.25 78 LEU B C 1
ATOM 1297 O O . LEU B 1 78 ? 5.711 30.953 11.109 1 77.25 78 LEU B O 1
ATOM 1301 N N . ALA B 1 79 ? 4.367 30.422 9.469 1 76.44 79 ALA B N 1
ATOM 1302 C CA . ALA B 1 79 ? 4.145 31.812 9.086 1 76.44 79 ALA B CA 1
ATOM 1303 C C . ALA B 1 79 ? 3.303 32.531 10.133 1 76.44 79 ALA B C 1
ATOM 1305 O O . ALA B 1 79 ? 3.434 33.75 10.312 1 76.44 79 ALA B O 1
ATOM 1306 N N . SER B 1 80 ? 2.436 31.859 10.695 1 66.81 80 SER B N 1
ATOM 1307 C CA . SER B 1 80 ? 1.561 32.469 11.68 1 66.81 80 SER B CA 1
ATOM 1308 C C . SER B 1 80 ? 2.209 32.5 13.062 1 66.81 80 SER B C 1
ATOM 1310 O O . SER B 1 80 ? 1.699 33.125 13.992 1 66.81 80 SER B O 1
ATOM 1312 N N . ALA B 1 81 ? 3.061 31.719 13.328 1 69.69 81 ALA B N 1
ATOM 1313 C CA . ALA B 1 81 ? 3.738 31.656 14.617 1 69.69 81 ALA B CA 1
ATOM 1314 C C . ALA B 1 81 ? 4.523 32.938 14.883 1 69.69 81 ALA B C 1
ATOM 1316 O O . ALA B 1 81 ? 5.07 33.531 13.961 1 69.69 81 ALA B O 1
ATOM 1317 N N . PRO B 1 82 ? 4.32 33.656 16.062 1 58.66 82 PRO B N 1
ATOM 1318 C CA . PRO B 1 82 ? 5.07 34.844 16.453 1 58.66 82 PRO B CA 1
ATOM 1319 C C . PRO B 1 82 ? 6.578 34.688 16.266 1 58.66 82 PRO B C 1
ATOM 1321 O O . PRO B 1 82 ? 7.102 33.594 16.391 1 58.66 82 PRO B O 1
ATOM 1324 N N . LEU B 1 83 ? 7.203 35.5 15.453 1 5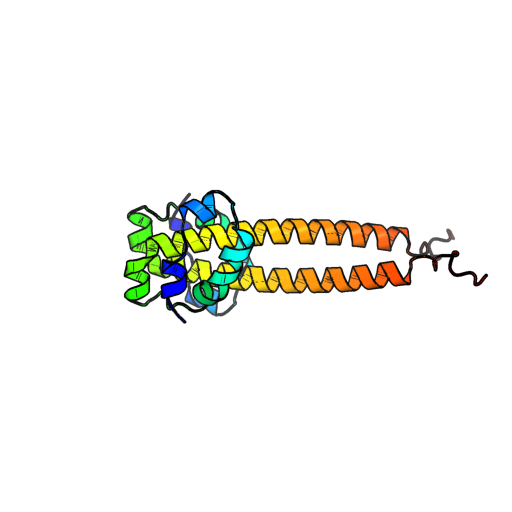6.62 83 LEU B N 1
ATOM 1325 C CA . LEU B 1 83 ? 8.648 35.531 15.266 1 56.62 83 LEU B CA 1
ATOM 1326 C C . LEU B 1 83 ? 9.375 35.25 16.578 1 56.62 83 LEU B C 1
ATOM 1328 O O . LEU B 1 83 ? 8.891 35.625 17.656 1 56.62 83 LEU B O 1
ATOM 1332 N N . PRO B 1 84 ? 10.07 34.219 16.703 1 53.41 84 PRO B N 1
ATOM 1333 C CA . PRO B 1 84 ? 10.82 34.188 17.969 1 53.41 84 PRO B CA 1
ATOM 1334 C C . PRO B 1 84 ? 11.336 35.562 18.391 1 53.41 84 PRO B C 1
ATOM 1336 O O . PRO B 1 84 ? 11.789 36.344 17.562 1 53.41 84 PRO B O 1
ATOM 1339 N N . SER B 1 85 ? 10.734 36.125 19.359 1 50.5 85 SER B N 1
ATOM 1340 C CA . SER B 1 85 ? 11.273 37.344 19.953 1 50.5 85 SER B CA 1
ATOM 1341 C C . SER B 1 85 ? 12.789 37.25 20.078 1 50.5 85 SER B C 1
ATOM 1343 O O . SER B 1 85 ? 13.422 38.219 20.547 1 50.5 85 SER B O 1
ATOM 1345 N N . CYS B 1 86 ? 13.273 36.031 20.172 1 46.5 86 CYS B N 1
ATOM 1346 C CA . CYS B 1 86 ? 14.664 36.031 20.594 1 46.5 86 CYS B CA 1
ATOM 1347 C C . CYS B 1 86 ? 15.57 36.594 19.516 1 46.5 86 CYS B C 1
ATOM 1349 O O . CYS B 1 86 ? 16.797 36.594 19.656 1 46.5 86 CYS B O 1
ATOM 1351 N N . LEU B 1 87 ? 15.203 36.656 18.344 1 45.72 87 LEU B N 1
ATOM 1352 C CA . LEU B 1 87 ? 16.234 37.25 17.5 1 45.72 87 LEU B CA 1
ATOM 1353 C C . LEU B 1 87 ? 16.266 38.75 17.656 1 45.72 87 LEU B C 1
ATOM 1355 O O . LEU B 1 87 ? 15.844 39.5 16.75 1 45.72 87 LEU B O 1
ATOM 1359 N N . LEU B 1 88 ? 15.773 39.219 18.75 1 41.62 88 LEU B N 1
ATOM 1360 C CA . LEU B 1 88 ? 16.266 40.562 18.969 1 41.62 88 LEU B CA 1
ATOM 1361 C C . LEU B 1 88 ? 17.781 40.625 18.844 1 41.62 88 LEU B C 1
ATOM 1363 O O . LEU B 1 88 ? 18.484 39.75 19.375 1 41.62 88 LEU B O 1
ATOM 1367 N N . PRO B 1 89 ? 18.281 41.188 17.875 1 45.44 89 PRO B N 1
ATOM 1368 C CA . PRO B 1 89 ? 19.719 41.469 17.812 1 45.44 89 PRO B CA 1
ATOM 1369 C C . PRO B 1 89 ? 20.266 41.938 19.156 1 45.44 89 PRO B C 1
ATOM 1371 O O . PRO B 1 89 ? 19.641 42.75 19.844 1 45.44 89 PRO B O 1
ATOM 1374 N N . PHE B 1 90 ? 21.188 41.25 19.828 1 29 90 PHE B N 1
ATOM 1375 C CA . PHE B 1 90 ? 22.125 41.969 20.688 1 29 90 PHE B CA 1
ATOM 1376 C C . PHE B 1 90 ? 22.984 42.938 19.875 1 29 90 PHE B C 1
ATOM 1378 O O . PHE B 1 90 ? 23.281 42.656 18.703 1 29 90 PHE B O 1
#

Organism: Heligmosomoides polygyrus (NCBI:txid6339)